Protein AF-Q9QY70-F1 (afdb_monomer_lite)

Foldseek 3Di:
DFQKKWKWKAAAVNDDDTDIDMDTDDDDPVPDDDDDDDDPHAFHKIKMWMWTDDPPDIDIDIDIDGGDHPPPPPVVVVVVVVVVVVVVVVVVVVVVVVVVVVVVVVVPPDDDDDDDDDDDPPDDDDDDDDDDDDDDDDDDD

Structure (mmCIF, N/CA/C/O backbone):
data_AF-Q9QY70-F1
#
_entry.id   AF-Q9QY70-F1
#
loop_
_atom_site.group_PDB
_atom_site.id
_atom_site.type_symbol
_atom_site.label_atom_id
_atom_site.label_alt_id
_atom_site.label_comp_id
_atom_site.label_asym_id
_atom_site.label_entity_id
_atom_site.label_seq_id
_atom_site.pdbx_PDB_ins_code
_atom_site.Cartn_x
_atom_site.Cartn_y
_atom_site.Cartn_z
_atom_site.occupancy
_atom_site.B_iso_or_equiv
_atom_site.auth_seq_id
_atom_site.auth_comp_id
_atom_site.auth_asym_id
_atom_site.auth_atom_id
_atom_site.pdbx_PDB_model_num
ATOM 1 N N . LEU A 1 1 ? 12.864 -3.756 -26.656 1.00 70.19 1 LEU A N 1
ATOM 2 C CA . LEU A 1 1 ? 11.913 -3.885 -25.528 1.00 70.19 1 LEU A CA 1
ATOM 3 C C . LEU A 1 1 ? 12.683 -4.523 -24.386 1.00 70.19 1 LEU A C 1
ATOM 5 O O . LEU A 1 1 ? 13.412 -5.470 -24.673 1.00 70.19 1 LEU A O 1
ATOM 9 N N . PRO A 1 2 ? 12.553 -4.016 -23.150 1.00 73.94 2 PRO A N 1
ATOM 10 C CA . PRO A 1 2 ? 13.260 -4.569 -22.001 1.00 73.94 2 PRO A CA 1
ATOM 11 C C . PRO A 1 2 ? 12.935 -6.054 -21.836 1.00 73.94 2 PRO A C 1
ATOM 13 O O . PRO A 1 2 ? 11.778 -6.456 -21.957 1.00 73.94 2 PRO A O 1
ATOM 16 N N . LYS A 1 3 ? 13.975 -6.862 -21.616 1.00 80.62 3 LYS A N 1
ATOM 17 C CA . LYS A 1 3 ? 13.876 -8.328 -21.512 1.00 80.62 3 LYS A CA 1
ATOM 18 C C . LYS A 1 3 ? 13.720 -8.789 -20.068 1.00 80.62 3 LYS A C 1
ATOM 20 O O . LYS A 1 3 ? 13.215 -9.882 -19.812 1.00 80.62 3 LYS A O 1
ATOM 25 N N . GLU A 1 4 ? 14.144 -7.952 -19.133 1.00 83.38 4 GLU A N 1
ATOM 26 C CA . GLU A 1 4 ? 14.145 -8.243 -17.710 1.00 83.38 4 GLU A CA 1
ATOM 27 C C . GLU A 1 4 ? 13.608 -7.038 -16.940 1.00 83.38 4 GLU A C 1
ATOM 29 O O . GLU A 1 4 ? 13.967 -5.892 -17.223 1.00 83.38 4 GLU A O 1
ATOM 34 N N . ALA A 1 5 ? 12.733 -7.299 -15.973 1.00 85.88 5 ALA A N 1
ATOM 35 C CA . ALA A 1 5 ? 12.280 -6.308 -15.012 1.00 85.88 5 ALA A CA 1
ATOM 36 C C . ALA A 1 5 ? 12.594 -6.806 -13.603 1.00 85.88 5 ALA A C 1
ATOM 38 O O . ALA A 1 5 ? 12.200 -7.908 -13.219 1.00 85.88 5 ALA A O 1
ATOM 39 N N . CYS A 1 6 ? 13.292 -5.984 -12.831 1.00 85.12 6 CYS A N 1
ATOM 40 C CA . CYS A 1 6 ? 13.576 -6.224 -11.429 1.00 85.12 6 CYS A CA 1
ATOM 41 C C . CYS A 1 6 ? 12.805 -5.229 -10.573 1.00 85.12 6 CYS A C 1
ATOM 43 O O . CYS A 1 6 ? 12.661 -4.060 -10.921 1.00 85.12 6 CYS A O 1
ATOM 45 N N . MET A 1 7 ? 12.320 -5.692 -9.431 1.00 86.50 7 MET A N 1
ATOM 46 C CA . MET A 1 7 ? 11.651 -4.850 -8.459 1.00 86.50 7 MET A CA 1
ATOM 47 C C . MET A 1 7 ? 12.271 -5.051 -7.085 1.00 86.50 7 MET A C 1
ATOM 49 O O . MET A 1 7 ? 12.326 -6.177 -6.592 1.00 86.50 7 MET A O 1
ATOM 53 N N . ASP A 1 8 ? 12.715 -3.958 -6.476 1.00 86.50 8 ASP A N 1
ATOM 54 C CA . ASP A 1 8 ? 13.230 -3.923 -5.114 1.00 86.50 8 ASP A CA 1
ATOM 55 C C . ASP A 1 8 ? 12.142 -3.384 -4.186 1.00 86.50 8 ASP A C 1
ATOM 57 O O . ASP A 1 8 ? 11.706 -2.239 -4.321 1.00 86.50 8 ASP A O 1
ATOM 61 N N . ILE A 1 9 ? 11.692 -4.219 -3.251 1.00 83.81 9 ILE A N 1
ATOM 62 C CA . ILE A 1 9 ? 10.652 -3.884 -2.275 1.00 83.81 9 ILE A CA 1
ATOM 63 C C . ILE A 1 9 ? 11.318 -3.611 -0.929 1.00 83.81 9 ILE A C 1
ATOM 65 O O . ILE A 1 9 ? 11.926 -4.514 -0.353 1.00 83.81 9 ILE A O 1
ATOM 69 N N . SER A 1 10 ? 11.197 -2.386 -0.419 1.00 83.50 10 SER A N 1
ATOM 70 C CA . SER A 1 10 ? 11.610 -2.030 0.946 1.00 83.50 10 SER A CA 1
ATOM 71 C C . SER A 1 10 ? 10.537 -2.400 1.976 1.00 83.50 10 SER A C 1
ATOM 73 O O . SER A 1 10 ? 9.365 -2.548 1.632 1.00 83.50 10 SER A O 1
ATOM 75 N N . SER A 1 11 ? 10.907 -2.522 3.254 1.00 81.38 11 SER A N 1
ATOM 76 C CA . SER A 1 11 ? 9.942 -2.768 4.338 1.00 81.38 11 SER A CA 1
ATOM 77 C C . SER A 1 11 ? 9.011 -1.565 4.565 1.00 81.38 11 SER A C 1
ATOM 79 O O . SER A 1 11 ? 9.311 -0.463 4.087 1.00 81.38 11 SER A O 1
ATOM 81 N N . PRO A 1 12 ? 7.918 -1.729 5.344 1.00 77.69 12 PRO A N 1
ATOM 82 C CA . PRO A 1 12 ? 7.094 -0.607 5.784 1.00 77.69 12 PRO A CA 1
ATOM 83 C C . PRO A 1 12 ? 7.954 0.506 6.399 1.00 77.69 12 PRO A C 1
ATOM 85 O O . PRO A 1 12 ? 8.866 0.227 7.178 1.00 77.69 12 PRO A O 1
ATOM 88 N N . GLY A 1 13 ? 7.689 1.758 6.024 1.00 79.62 13 GLY A N 1
ATOM 89 C CA . GLY A 1 13 ? 8.492 2.919 6.423 1.00 79.62 13 GLY A CA 1
ATOM 90 C C . GLY A 1 13 ? 9.710 3.184 5.533 1.00 79.62 13 GLY A C 1
ATOM 91 O O . GLY A 1 13 ? 10.560 3.984 5.907 1.00 79.62 13 GLY A O 1
ATOM 92 N N . CYS A 1 14 ? 9.810 2.524 4.371 1.00 82.19 14 CYS A N 1
ATOM 93 C CA . CYS A 1 14 ? 10.936 2.653 3.435 1.00 82.19 14 CYS A CA 1
ATOM 94 C C . CYS A 1 14 ? 12.308 2.380 4.073 1.00 82.19 14 CYS A C 1
ATOM 96 O O . CYS A 1 14 ? 13.340 2.864 3.606 1.00 82.19 14 CYS A O 1
ATOM 98 N N . GLN A 1 15 ? 12.316 1.586 5.142 1.00 80.00 15 GLN A N 1
ATOM 99 C CA . GLN A 1 15 ? 13.538 1.179 5.808 1.00 80.00 15 GLN A CA 1
ATOM 100 C C . GLN A 1 15 ? 14.225 0.074 4.983 1.00 80.00 15 GLN A C 1
ATOM 102 O O . GLN A 1 15 ? 13.544 -0.686 4.285 1.00 80.00 15 GLN A O 1
ATOM 107 N N . PRO A 1 16 ? 15.564 -0.041 5.021 1.00 67.25 16 PRO A N 1
ATOM 108 C CA . PRO A 1 16 ? 16.274 -1.108 4.320 1.00 67.25 16 PRO A CA 1
ATOM 109 C C . PRO A 1 16 ? 15.993 -2.455 5.008 1.00 67.25 16 PRO A C 1
ATOM 111 O O . PRO A 1 16 ? 16.462 -2.696 6.120 1.00 67.25 16 PRO A O 1
ATOM 114 N N . PRO A 1 17 ? 15.147 -3.300 4.403 1.00 59.28 17 PRO A N 1
ATOM 115 C CA . PRO A 1 17 ? 15.596 -4.555 3.807 1.00 59.28 17 PRO A CA 1
ATOM 116 C C . PRO A 1 17 ? 14.974 -4.726 2.410 1.00 59.28 17 PRO A C 1
ATOM 118 O O . PRO A 1 17 ? 13.772 -4.941 2.273 1.00 59.28 17 PRO A O 1
ATOM 121 N N . ALA A 1 18 ? 15.797 -4.601 1.363 1.00 69.44 18 ALA A N 1
ATOM 122 C CA . ALA A 1 18 ? 15.351 -4.679 -0.026 1.00 69.44 18 ALA A CA 1
ATOM 123 C C . ALA A 1 18 ? 15.202 -6.139 -0.472 1.00 69.44 18 ALA A C 1
ATOM 125 O O . ALA A 1 18 ? 16.192 -6.859 -0.620 1.00 69.44 18 ALA A O 1
ATOM 126 N N . GLN A 1 19 ? 13.969 -6.575 -0.717 1.00 78.25 19 GLN A N 1
ATOM 127 C CA . GLN A 1 19 ? 13.723 -7.820 -1.434 1.00 78.25 19 GLN A CA 1
ATOM 128 C C . GLN A 1 19 ? 13.749 -7.530 -2.936 1.00 78.25 19 GLN A C 1
ATOM 130 O O . GLN A 1 19 ? 12.833 -6.893 -3.452 1.00 78.25 19 GLN A O 1
ATOM 135 N N . ARG A 1 20 ? 14.798 -7.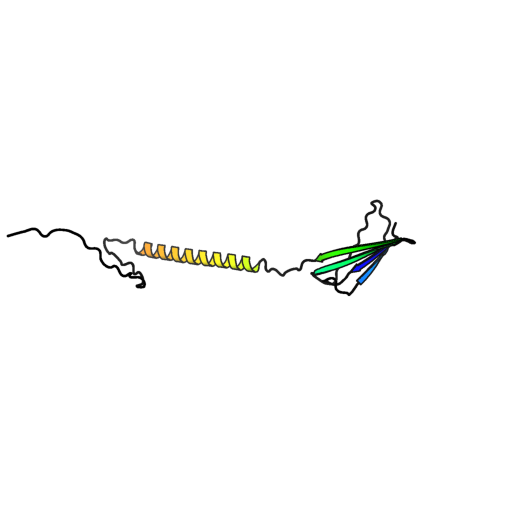993 -3.625 1.00 80.62 20 ARG A N 1
ATOM 136 C CA . ARG A 1 20 ? 14.917 -7.906 -5.085 1.00 80.62 20 ARG A CA 1
ATOM 137 C C . ARG A 1 20 ? 14.236 -9.100 -5.740 1.00 80.62 20 ARG A C 1
ATOM 139 O O . ARG A 1 20 ? 14.580 -10.243 -5.439 1.00 80.62 20 ARG A O 1
ATOM 146 N N . LEU A 1 21 ? 13.309 -8.842 -6.654 1.00 81.94 21 LEU A N 1
ATOM 147 C CA . LEU A 1 21 ? 12.667 -9.869 -7.467 1.00 81.94 21 LEU A CA 1
ATOM 148 C C . LEU A 1 21 ? 12.786 -9.515 -8.949 1.00 81.94 21 LEU A C 1
ATOM 150 O O . LEU A 1 21 ? 12.228 -8.511 -9.382 1.00 81.94 21 LEU A O 1
ATOM 154 N N . CYS A 1 22 ? 13.490 -10.345 -9.713 1.00 84.75 22 CYS A N 1
ATOM 155 C CA . CYS A 1 22 ? 13.655 -10.181 -11.155 1.00 84.75 22 CYS A CA 1
ATOM 156 C C . CYS A 1 22 ? 12.803 -11.203 -11.904 1.00 84.75 22 CYS A C 1
ATOM 158 O O . CYS A 1 22 ? 12.761 -12.378 -11.535 1.00 84.75 22 CYS A O 1
ATOM 160 N N . GLN A 1 23 ? 12.098 -10.745 -12.933 1.00 82.31 23 GLN A N 1
ATOM 161 C CA . GLN A 1 23 ? 11.258 -11.569 -13.792 1.00 82.31 23 GLN A CA 1
ATOM 162 C C . GLN A 1 23 ? 11.520 -11.211 -15.257 1.00 82.31 23 GLN A C 1
ATOM 164 O O . GLN A 1 23 ? 11.690 -10.041 -15.611 1.00 82.31 23 GLN A O 1
ATOM 169 N N . SER A 1 24 ? 11.551 -12.227 -16.120 1.00 82.12 24 SER A N 1
ATOM 170 C CA . SER A 1 24 ? 11.627 -12.019 -17.566 1.00 82.12 24 SER A CA 1
ATOM 171 C C . SER A 1 24 ? 10.298 -11.486 -18.088 1.00 82.12 24 SER A C 1
ATOM 173 O O . SER A 1 24 ? 9.235 -12.008 -17.750 1.00 82.12 24 SER A O 1
ATOM 175 N N . VAL A 1 25 ? 10.364 -10.457 -18.930 1.00 79.19 25 VAL A N 1
ATOM 176 C CA . VAL A 1 25 ? 9.182 -9.780 -19.469 1.00 79.19 25 VAL A CA 1
ATOM 177 C C . VAL A 1 25 ? 8.957 -10.226 -20.914 1.00 79.19 25 VAL A C 1
ATOM 179 O O . VAL A 1 25 ? 9.792 -9.933 -21.773 1.00 79.19 25 VAL A O 1
ATOM 182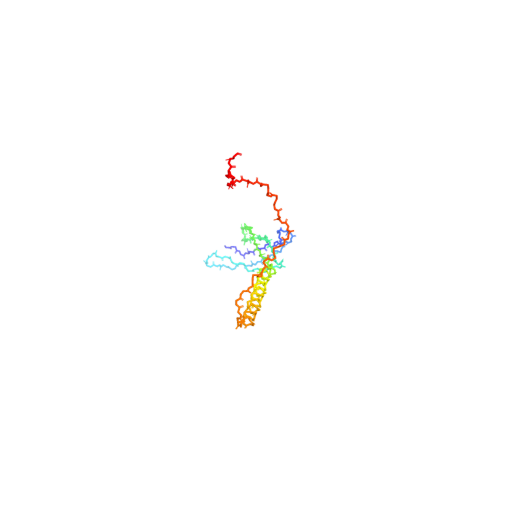 N N . PRO A 1 26 ? 7.851 -10.927 -21.224 1.00 76.88 26 PRO A N 1
ATOM 183 C CA . PRO A 1 26 ? 7.496 -11.213 -22.605 1.00 76.88 26 PRO A CA 1
ATOM 184 C C . PRO A 1 26 ? 7.024 -9.931 -23.317 1.00 76.88 26 PRO A C 1
ATOM 186 O O . PRO A 1 26 ? 6.428 -9.054 -22.687 1.00 76.88 26 PRO A O 1
ATOM 189 N N . PRO A 1 27 ? 7.261 -9.800 -24.632 1.00 71.81 27 PRO A N 1
ATOM 190 C CA . PRO A 1 27 ? 6.812 -8.638 -25.390 1.00 71.81 27 PRO A CA 1
ATOM 191 C C . PRO A 1 27 ? 5.276 -8.579 -25.442 1.00 71.81 27 PRO A C 1
ATOM 193 O O . PRO A 1 27 ? 4.629 -9.544 -25.844 1.00 71.81 27 PRO A O 1
ATOM 196 N N . SER A 1 28 ? 4.705 -7.435 -25.053 1.00 76.38 28 SER A N 1
ATOM 197 C CA . SER A 1 28 ? 3.266 -7.147 -25.124 1.00 76.38 28 SER A CA 1
ATOM 198 C C . SER A 1 28 ? 2.956 -6.247 -26.330 1.00 76.38 28 SER A C 1
ATOM 200 O O . SER A 1 28 ? 3.713 -5.300 -26.566 1.00 76.38 28 SER A O 1
ATOM 202 N N . PRO A 1 29 ? 1.868 -6.498 -27.086 1.00 75.69 29 PRO A N 1
ATOM 203 C CA . PRO A 1 29 ? 1.476 -5.668 -28.230 1.00 75.69 29 PRO A CA 1
ATOM 204 C C . PRO A 1 29 ? 1.065 -4.241 -27.831 1.00 75.69 29 PRO A C 1
ATOM 206 O O . PRO A 1 29 ? 1.238 -3.322 -28.624 1.00 75.69 29 PRO A O 1
ATOM 209 N N . ASP A 1 30 ? 0.598 -4.044 -26.594 1.00 80.44 30 ASP A N 1
ATOM 210 C CA . ASP A 1 30 ? 0.068 -2.763 -26.104 1.00 80.44 30 ASP A CA 1
ATOM 211 C C . ASP A 1 30 ? 1.120 -1.904 -25.374 1.00 80.44 30 A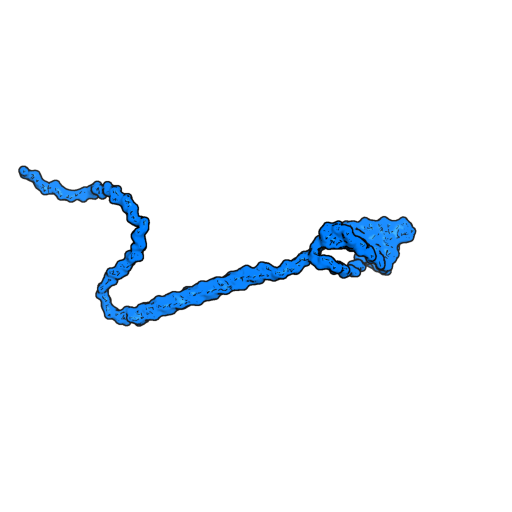SP A C 1
ATOM 213 O O . ASP A 1 30 ? 0.781 -0.923 -24.714 1.00 80.44 30 ASP A O 1
ATOM 217 N N . CYS A 1 31 ? 2.409 -2.275 -25.442 1.00 76.94 31 CYS A N 1
ATOM 218 C CA . CYS A 1 31 ? 3.512 -1.604 -24.731 1.00 76.94 31 CYS A CA 1
ATOM 219 C C . CYS A 1 31 ? 3.262 -1.417 -23.217 1.00 76.94 31 CYS A C 1
ATOM 221 O O . CYS A 1 31 ? 3.820 -0.514 -22.593 1.00 76.94 31 CYS A O 1
ATOM 223 N N . GLN A 1 32 ? 2.437 -2.280 -22.619 1.00 78.94 32 GLN A N 1
ATOM 224 C CA . GLN A 1 32 ? 2.091 -2.257 -21.202 1.00 78.94 32 GLN A CA 1
ATOM 225 C C . GLN A 1 32 ? 2.835 -3.361 -20.448 1.00 78.94 32 GLN A C 1
ATOM 227 O O . GLN A 1 32 ? 2.899 -4.506 -20.898 1.00 78.94 32 GLN A O 1
ATOM 232 N N . LEU A 1 33 ? 3.361 -3.014 -19.273 1.00 78.75 33 LEU A N 1
ATOM 233 C CA . LEU A 1 33 ? 4.032 -3.934 -18.364 1.00 78.75 33 LEU A CA 1
ATOM 234 C C . LEU A 1 33 ? 3.277 -3.990 -17.031 1.00 78.75 33 LEU A C 1
ATOM 236 O O . LEU A 1 33 ? 3.047 -2.959 -16.402 1.00 78.75 33 LEU A O 1
ATOM 240 N N . VAL A 1 34 ? 2.910 -5.197 -16.599 1.00 80.00 34 VAL A N 1
ATOM 241 C CA . VAL A 1 34 ? 2.213 -5.447 -15.331 1.00 80.00 34 VAL A CA 1
ATOM 242 C C . VAL A 1 34 ? 3.035 -6.434 -14.505 1.00 80.00 34 VAL A C 1
ATOM 244 O O . VAL A 1 34 ? 3.311 -7.540 -14.961 1.00 80.00 34 VAL A O 1
ATOM 247 N N . LEU A 1 35 ? 3.434 -6.033 -13.295 1.00 78.12 35 LEU A N 1
ATOM 248 C CA . LEU A 1 35 ? 4.169 -6.883 -12.353 1.00 78.12 35 LEU A CA 1
ATOM 249 C C . LEU A 1 35 ? 3.239 -7.274 -11.203 1.00 78.12 35 LEU A C 1
ATOM 251 O O . LEU A 1 35 ? 2.663 -6.411 -10.543 1.00 78.12 35 LEU A O 1
ATOM 255 N N . HIS A 1 36 ? 3.124 -8.574 -10.936 1.00 81.19 36 HIS A N 1
ATOM 256 C CA . HIS A 1 36 ? 2.317 -9.111 -9.839 1.00 81.19 36 HIS A CA 1
ATOM 257 C C . HIS A 1 36 ? 3.208 -9.497 -8.667 1.00 81.19 36 HIS A C 1
ATOM 259 O O . HIS A 1 36 ? 4.092 -10.339 -8.817 1.00 81.19 36 HIS A O 1
ATOM 265 N N . GLN A 1 37 ? 2.999 -8.862 -7.511 1.00 78.62 37 GLN A N 1
ATOM 266 C CA . GLN A 1 37 ? 3.911 -8.977 -6.376 1.00 78.62 37 GLN A CA 1
ATOM 267 C C . GLN A 1 37 ? 3.158 -9.043 -5.049 1.00 78.62 37 GLN A C 1
ATOM 269 O O . GLN A 1 37 ? 2.157 -8.356 -4.850 1.00 78.62 37 GLN A O 1
ATOM 274 N N . VAL A 1 38 ? 3.647 -9.890 -4.140 1.00 79.00 38 VAL A N 1
ATOM 275 C CA . VAL A 1 38 ? 3.042 -10.123 -2.822 1.00 79.00 38 VAL A CA 1
ATOM 276 C C . VAL A 1 38 ? 3.907 -9.471 -1.746 1.00 79.00 38 VAL A C 1
ATOM 278 O O . VAL A 1 38 ? 5.058 -9.857 -1.548 1.00 79.00 38 VAL A O 1
ATOM 281 N N . LEU A 1 39 ? 3.345 -8.494 -1.033 1.00 79.62 39 LEU A N 1
ATOM 282 C CA . LEU A 1 39 ? 4.034 -7.755 0.028 1.00 79.62 39 LEU A CA 1
ATOM 283 C C . LEU A 1 39 ? 3.985 -8.544 1.340 1.00 79.62 39 LEU A C 1
ATOM 285 O O . LEU A 1 39 ? 2.911 -8.820 1.870 1.00 79.62 39 LEU A O 1
ATOM 289 N N . LYS A 1 40 ? 5.153 -8.896 1.887 1.00 73.50 40 LYS A N 1
ATOM 290 C CA . LYS A 1 40 ? 5.265 -9.742 3.090 1.00 73.50 40 LYS A CA 1
ATOM 291 C C . LYS A 1 40 ? 5.283 -8.975 4.427 1.00 73.50 40 LYS A C 1
ATOM 293 O O . LYS A 1 40 ? 5.571 -9.581 5.451 1.00 73.50 40 LYS A O 1
ATOM 298 N N . GLY A 1 41 ? 4.990 -7.670 4.445 1.00 70.56 41 GLY A N 1
ATOM 299 C CA . GLY A 1 41 ? 5.200 -6.798 5.616 1.00 70.56 41 GLY A CA 1
ATOM 300 C C . GLY A 1 41 ? 3.944 -6.252 6.311 1.00 70.56 41 GLY A C 1
ATOM 301 O O . GLY A 1 41 ? 4.074 -5.428 7.209 1.00 70.56 41 GLY A O 1
ATOM 302 N N . GLY A 1 42 ? 2.736 -6.660 5.905 1.00 78.75 42 GLY A N 1
ATOM 303 C CA . GLY A 1 42 ? 1.489 -6.112 6.456 1.00 78.75 42 GLY A CA 1
ATOM 304 C C . GLY A 1 42 ? 1.202 -4.675 5.998 1.00 78.75 42 GLY A C 1
ATOM 305 O O . GLY A 1 42 ? 1.490 -4.308 4.859 1.00 78.75 42 GLY A O 1
ATOM 306 N N . SER A 1 43 ? 0.599 -3.861 6.861 1.00 83.94 43 SER A N 1
ATOM 307 C CA . SER A 1 43 ? 0.248 -2.474 6.549 1.00 83.94 43 SER A CA 1
ATOM 308 C C . SER A 1 43 ? 1.397 -1.491 6.738 1.00 83.94 43 SER A C 1
ATOM 310 O O . SER A 1 43 ? 2.219 -1.647 7.637 1.00 83.94 43 SER A O 1
ATOM 312 N N . GLY A 1 44 ? 1.402 -0.432 5.936 1.00 84.94 44 GLY A N 1
ATOM 313 C CA . GLY A 1 44 ? 2.362 0.663 6.002 1.00 84.94 44 GLY A CA 1
ATOM 314 C C . GLY A 1 44 ? 2.777 1.154 4.618 1.00 84.94 44 GLY A C 1
ATOM 315 O O . GLY A 1 44 ? 2.238 0.726 3.598 1.00 84.94 44 GLY A O 1
ATOM 316 N N . THR A 1 45 ? 3.735 2.077 4.587 1.00 87.94 45 THR A N 1
ATOM 317 C CA . THR A 1 45 ? 4.255 2.657 3.342 1.00 87.94 45 THR A CA 1
ATOM 318 C C . THR A 1 45 ? 5.447 1.861 2.830 1.00 87.94 45 THR A C 1
ATOM 320 O O . THR A 1 45 ? 6.459 1.749 3.518 1.00 87.94 45 THR A O 1
ATOM 323 N N . TYR A 1 46 ? 5.344 1.347 1.613 1.00 86.56 46 TYR A N 1
ATOM 324 C CA . TYR A 1 46 ? 6.380 0.599 0.917 1.00 86.56 46 TYR A CA 1
ATOM 325 C C . TYR A 1 46 ? 7.018 1.472 -0.156 1.00 86.56 46 TYR A C 1
ATOM 327 O O . TYR A 1 46 ? 6.316 2.068 -0.972 1.00 86.56 46 TYR A O 1
ATOM 335 N N . CYS A 1 47 ? 8.347 1.504 -0.187 1.00 88.06 47 CYS A N 1
ATOM 336 C CA . CYS A 1 47 ? 9.093 2.043 -1.315 1.00 88.06 47 CYS A CA 1
ATOM 337 C C . CYS A 1 47 ? 9.431 0.901 -2.275 1.00 88.06 47 CYS A C 1
ATOM 339 O O . CYS A 1 47 ? 9.956 -0.136 -1.866 1.00 88.06 47 CYS A O 1
ATOM 341 N N . LEU A 1 48 ? 9.101 1.099 -3.544 1.00 87.56 48 LEU A N 1
ATOM 342 C CA . LEU A 1 48 ? 9.279 0.139 -4.621 1.00 87.56 48 LEU A CA 1
ATOM 343 C C . LEU A 1 48 ? 10.219 0.765 -5.642 1.00 87.56 48 LEU A C 1
ATOM 345 O O . LEU A 1 48 ? 9.935 1.850 -6.146 1.00 87.56 48 LEU A O 1
ATOM 349 N N . ASN A 1 49 ? 11.316 0.095 -5.971 1.00 88.88 49 ASN A N 1
ATOM 350 C CA . ASN A 1 49 ? 12.194 0.524 -7.050 1.00 88.88 49 ASN A CA 1
ATOM 351 C C . ASN A 1 49 ? 12.118 -0.485 -8.191 1.00 88.88 49 ASN A C 1
ATOM 353 O O . ASN A 1 49 ? 12.515 -1.636 -8.028 1.00 88.88 49 ASN A O 1
ATOM 357 N N . VAL A 1 50 ? 11.572 -0.070 -9.327 1.00 87.00 50 VAL A N 1
ATOM 358 C CA . VAL A 1 50 ? 11.397 -0.913 -10.507 1.00 87.00 50 VAL A CA 1
ATOM 359 C C . VAL A 1 50 ? 12.490 -0.558 -11.502 1.00 87.00 50 VAL A C 1
ATOM 361 O O . VAL A 1 50 ? 12.543 0.571 -11.985 1.00 87.00 50 VAL A O 1
ATOM 364 N N . SER A 1 51 ? 13.355 -1.509 -11.833 1.00 86.69 51 SER A N 1
ATOM 365 C CA . SER A 1 51 ? 14.315 -1.374 -12.921 1.00 86.69 51 SER A CA 1
ATOM 366 C C . SER A 1 51 ? 13.927 -2.260 -14.098 1.00 86.69 51 SER A C 1
ATOM 368 O O . SER A 1 51 ? 13.555 -3.419 -13.939 1.00 86.69 51 SER A O 1
ATOM 370 N N . LEU A 1 52 ? 14.003 -1.704 -15.300 1.00 84.06 52 LEU A N 1
ATOM 371 C CA . LEU A 1 52 ? 13.831 -2.422 -16.552 1.00 84.06 52 LEU A CA 1
ATOM 372 C C . LEU A 1 52 ? 15.180 -2.444 -17.257 1.00 84.06 52 LEU A C 1
ATOM 374 O O . LEU A 1 52 ? 15.769 -1.388 -17.497 1.00 84.06 52 LEU A O 1
ATOM 378 N N . ALA A 1 53 ? 15.654 -3.638 -17.588 1.00 81.75 53 ALA A N 1
ATOM 379 C CA . ALA A 1 53 ? 16.924 -3.851 -18.258 1.00 81.75 53 ALA A CA 1
ATOM 380 C C . ALA A 1 53 ? 16.7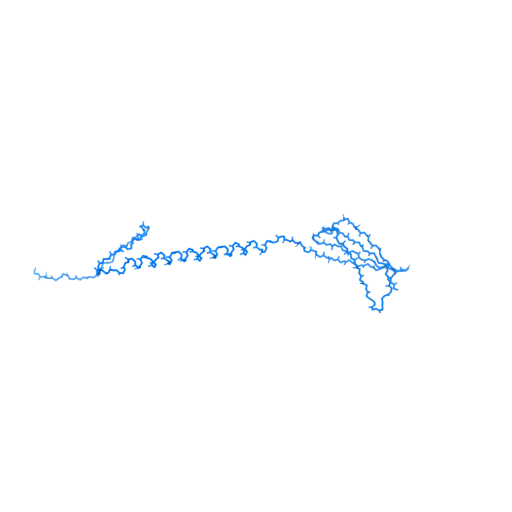20 -4.430 -19.667 1.00 81.75 53 ALA A C 1
ATOM 382 O O . ALA A 1 53 ? 15.900 -5.323 -19.914 1.00 81.75 53 ALA A O 1
ATOM 383 N N . ASP A 1 54 ? 17.506 -3.904 -20.597 1.00 77.44 54 ASP A N 1
ATOM 384 C CA . ASP A 1 54 ? 17.749 -4.434 -21.935 1.00 77.44 54 ASP A CA 1
ATOM 385 C C . ASP A 1 54 ? 19.269 -4.519 -22.163 1.00 77.44 54 ASP A C 1
ATOM 387 O O . ASP A 1 54 ? 20.046 -3.967 -21.382 1.00 77.44 54 ASP A O 1
ATOM 391 N N . ALA A 1 55 ? 19.711 -5.171 -23.240 1.00 73.50 55 ALA A N 1
ATOM 392 C CA . ALA A 1 55 ? 21.128 -5.469 -23.501 1.00 73.50 55 ALA A CA 1
ATOM 393 C C . ALA A 1 55 ? 22.078 -4.251 -23.398 1.00 73.50 55 ALA A C 1
ATOM 395 O O . ALA A 1 55 ? 23.247 -4.411 -23.053 1.00 73.50 55 ALA A O 1
ATOM 396 N N . ASN A 1 56 ? 21.572 -3.041 -23.663 1.00 76.00 56 ASN A N 1
ATOM 397 C CA . ASN A 1 56 ? 22.345 -1.796 -23.679 1.00 76.00 56 ASN A CA 1
ATOM 398 C C . ASN A 1 56 ? 21.659 -0.642 -22.923 1.00 76.00 56 ASN A C 1
ATOM 400 O O . ASN A 1 56 ? 22.081 0.508 -23.041 1.00 76.00 56 ASN A O 1
ATOM 404 N N . SER A 1 57 ? 20.556 -0.886 -22.213 1.00 75.69 57 SER A N 1
ATOM 405 C CA . SER A 1 57 ? 19.756 0.191 -21.616 1.00 75.69 57 SER A CA 1
ATOM 406 C C . SER A 1 57 ? 19.136 -0.245 -20.303 1.00 75.69 57 SER A C 1
ATOM 408 O O . SER A 1 57 ? 18.636 -1.358 -20.183 1.00 75.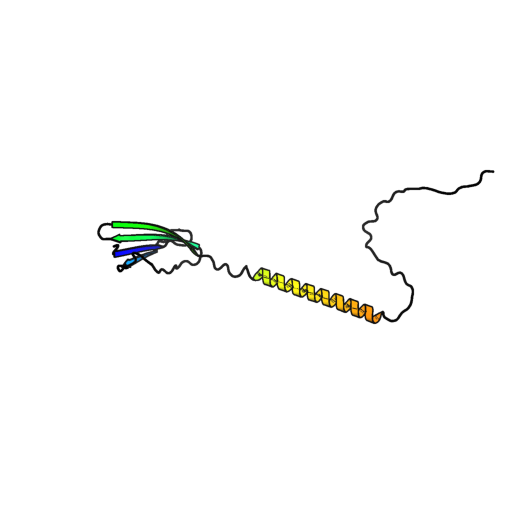69 57 SER A O 1
ATOM 410 N N . LEU A 1 58 ? 19.157 0.655 -19.323 1.00 83.94 58 LEU A N 1
ATOM 411 C CA . LEU A 1 58 ? 18.573 0.434 -18.011 1.00 83.94 58 LEU A CA 1
ATOM 412 C C . LEU A 1 58 ? 17.727 1.652 -17.645 1.00 83.94 58 LEU A C 1
ATOM 414 O O . LEU A 1 58 ? 18.210 2.783 -17.667 1.00 83.94 58 LEU A O 1
ATOM 418 N N . ALA A 1 59 ? 16.458 1.415 -17.342 1.00 84.06 59 ALA A N 1
ATOM 419 C CA . ALA A 1 59 ? 15.532 2.426 -16.857 1.00 84.06 59 ALA A CA 1
ATOM 420 C C . ALA A 1 59 ? 15.153 2.084 -15.418 1.00 84.06 59 ALA A C 1
ATOM 422 O O . ALA A 1 59 ? 14.950 0.916 -15.102 1.00 84.06 59 ALA A O 1
ATOM 423 N N . VAL A 1 60 ? 15.070 3.086 -14.545 1.00 85.75 60 VAL A N 1
ATOM 424 C CA . VAL A 1 60 ? 14.744 2.902 -13.125 1.00 85.75 60 VAL A CA 1
ATOM 425 C C . VAL A 1 60 ? 13.628 3.861 -12.744 1.00 85.75 60 VAL A C 1
ATOM 427 O O . VAL A 1 60 ? 13.673 5.035 -13.107 1.00 85.75 60 VAL A O 1
ATOM 430 N N . ALA A 1 61 ? 12.641 3.361 -12.011 1.00 86.75 61 ALA A N 1
ATOM 431 C CA . ALA A 1 61 ? 11.506 4.123 -11.524 1.00 86.75 61 ALA A CA 1
ATOM 432 C C . ALA A 1 61 ? 11.225 3.781 -10.056 1.00 86.75 61 ALA A C 1
ATOM 434 O O . ALA A 1 61 ? 10.952 2.632 -9.713 1.00 86.75 61 ALA A O 1
ATOM 435 N N . SER A 1 62 ? 11.230 4.800 -9.199 1.00 85.38 62 SER A N 1
ATOM 436 C CA . SER A 1 62 ? 10.876 4.672 -7.785 1.00 85.38 62 SER A CA 1
ATOM 437 C C . SER A 1 62 ? 9.415 5.053 -7.571 1.00 85.38 62 SER A C 1
ATOM 439 O O . SER A 1 62 ? 8.980 6.124 -7.992 1.00 85.38 62 SER A O 1
ATOM 441 N N . THR A 1 63 ? 8.659 4.207 -6.883 1.00 87.31 63 THR A N 1
ATOM 442 C CA . THR A 1 63 ? 7.255 4.451 -6.536 1.00 87.31 63 THR A CA 1
ATOM 443 C C . THR A 1 63 ? 7.015 4.164 -5.058 1.00 87.31 63 THR A C 1
ATOM 445 O O . THR A 1 63 ? 7.779 3.446 -4.412 1.00 87.31 63 THR A O 1
ATOM 448 N N . GLN A 1 64 ? 5.969 4.766 -4.499 1.00 88.06 64 GLN A N 1
ATOM 449 C CA . GLN A 1 64 ? 5.581 4.579 -3.105 1.00 88.06 64 GLN A CA 1
ATOM 450 C C . GLN A 1 64 ? 4.157 4.043 -3.049 1.00 88.06 64 GLN A C 1
ATOM 452 O O . GLN A 1 64 ? 3.265 4.568 -3.715 1.00 88.06 64 GLN A O 1
ATOM 457 N N . LEU A 1 65 ? 3.951 3.006 -2.244 1.00 85.88 65 LEU A N 1
ATOM 458 C CA . LEU A 1 65 ? 2.668 2.345 -2.070 1.00 85.88 65 LEU A CA 1
ATOM 459 C C . LEU A 1 65 ? 2.279 2.373 -0.596 1.00 85.88 65 LEU A C 1
ATOM 461 O O . LEU A 1 65 ? 2.999 1.854 0.251 1.0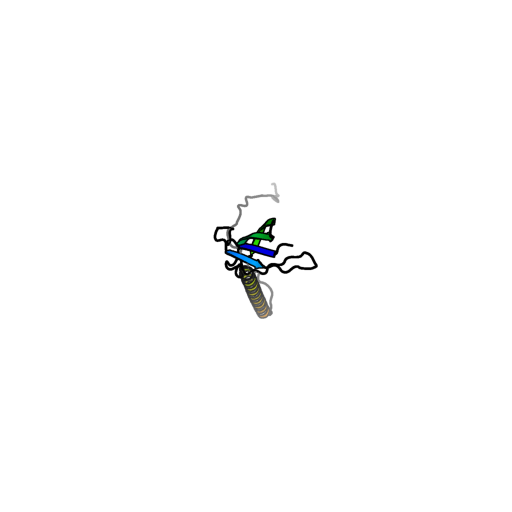0 85.88 65 LEU A O 1
ATOM 465 N N . VAL A 1 66 ? 1.120 2.943 -0.289 1.00 86.81 66 VAL A N 1
ATOM 466 C CA . VAL A 1 66 ? 0.572 2.942 1.069 1.00 86.81 66 VAL A CA 1
ATOM 467 C C . VAL A 1 66 ? -0.438 1.810 1.180 1.00 86.81 66 VAL A C 1
ATOM 469 O O . VAL A 1 66 ? -1.487 1.844 0.541 1.00 86.81 66 VAL A O 1
ATOM 472 N N . VAL A 1 67 ? -0.117 0.803 1.988 1.00 86.25 67 VAL A N 1
ATOM 473 C CA . VAL A 1 67 ? -1.037 -0.284 2.324 1.00 86.25 67 VAL A CA 1
ATOM 474 C C . VAL A 1 67 ? -1.724 0.085 3.636 1.00 86.25 67 VAL A C 1
ATOM 476 O O . VAL A 1 67 ? -1.055 0.102 4.673 1.00 86.25 67 VAL A O 1
ATOM 479 N N . PRO A 1 68 ? -3.027 0.405 3.629 1.00 80.56 68 PRO A N 1
ATOM 480 C CA . PRO A 1 68 ? -3.725 0.764 4.853 1.00 80.56 68 PRO A CA 1
ATOM 481 C C . PRO A 1 68 ? -3.714 -0.404 5.844 1.00 80.56 68 PRO A C 1
ATOM 483 O O . PRO A 1 68 ? -3.846 -1.572 5.469 1.00 80.56 68 PRO A O 1
ATOM 486 N N . GLY A 1 69 ? -3.553 -0.071 7.124 1.00 75.38 69 GLY A N 1
ATOM 487 C CA . GLY A 1 69 ? -3.853 -0.982 8.221 1.00 75.38 69 GLY A CA 1
ATOM 488 C C . GLY A 1 69 ? -5.297 -1.418 8.135 1.00 75.38 69 GLY A C 1
ATOM 489 O O . GLY A 1 69 ? -6.183 -0.589 7.941 1.00 75.38 69 GLY A O 1
ATOM 490 N N . GLN A 1 70 ? -5.552 -2.711 8.330 1.00 67.88 70 GLN A N 1
ATOM 491 C CA . GLN A 1 70 ? -6.825 -3.090 8.924 1.00 67.88 70 GLN A CA 1
ATOM 492 C C . GLN A 1 70 ? -6.777 -2.571 10.361 1.00 67.88 70 GLN A C 1
ATOM 494 O O . GLN A 1 70 ? -6.426 -3.311 11.277 1.00 67.88 70 GLN A O 1
ATOM 499 N N . ASP A 1 71 ? -7.054 -1.279 10.550 1.00 57.56 71 ASP A N 1
ATOM 500 C CA . ASP A 1 71 ? -7.394 -0.743 11.859 1.00 57.56 71 ASP A CA 1
ATOM 501 C C . ASP A 1 71 ? -8.626 -1.524 12.289 1.00 57.56 71 ASP A C 1
ATOM 503 O O . ASP A 1 71 ? -9.726 -1.318 11.771 1.00 57.56 71 ASP A O 1
ATOM 507 N N . GLY A 1 72 ? -8.405 -2.527 13.137 1.00 55.69 72 GLY A N 1
ATOM 508 C CA . GLY A 1 72 ? -9.424 -3.463 13.566 1.00 55.69 72 GLY A CA 1
ATOM 509 C C . GLY A 1 72 ? -10.598 -2.705 14.164 1.00 55.69 72 GLY A C 1
ATOM 510 O O . GLY A 1 72 ? -10.565 -2.323 15.326 1.00 55.69 72 GLY A O 1
ATOM 511 N N . GLY A 1 73 ? -11.627 -2.473 13.351 1.00 56.41 73 GLY A N 1
ATOM 512 C CA . GLY A 1 73 ? -12.999 -2.230 13.767 1.00 56.41 73 GLY A CA 1
ATOM 513 C C . GLY A 1 73 ? -13.228 -1.145 14.819 1.00 56.41 73 GLY A C 1
ATOM 514 O O . GLY A 1 73 ? -14.240 -1.217 15.513 1.00 56.41 73 GLY A O 1
ATOM 515 N N . LEU A 1 74 ? -12.388 -0.111 14.948 1.00 56.41 74 LEU A N 1
ATOM 516 C CA . LEU A 1 74 ? -12.736 1.009 15.837 1.00 56.41 74 LEU A CA 1
ATOM 517 C C . LEU A 1 74 ? -13.916 1.839 15.290 1.00 56.41 74 LEU A C 1
ATOM 519 O O . LEU A 1 74 ? -14.455 2.689 15.990 1.00 56.41 74 LEU A O 1
ATOM 523 N N . GLY A 1 75 ? -14.360 1.559 14.058 1.00 57.16 75 GLY A N 1
ATOM 524 C CA . GLY A 1 75 ? -15.562 2.137 13.455 1.00 57.16 75 GLY A CA 1
ATOM 525 C C . GLY A 1 75 ? -16.887 1.514 13.917 1.00 57.16 75 GLY A C 1
ATOM 526 O O . GLY A 1 75 ? -17.930 2.134 13.735 1.00 57.16 75 GLY A O 1
ATOM 527 N N . GLN A 1 76 ? -16.885 0.325 14.537 1.00 59.56 76 GLN A N 1
ATOM 528 C CA . GLN A 1 76 ? -18.123 -0.344 14.986 1.00 59.56 76 GLN A CA 1
ATOM 529 C C . GLN A 1 76 ? -18.361 -0.246 16.495 1.00 59.56 76 GLN A C 1
ATOM 531 O O . GLN A 1 76 ? -19.514 -0.211 16.926 1.00 59.56 76 GLN A O 1
ATOM 536 N N . ALA A 1 77 ? -17.303 -0.129 17.299 1.00 62.06 77 ALA A N 1
ATOM 537 C CA . ALA A 1 77 ? -17.420 0.074 18.742 1.00 62.06 77 ALA A CA 1
ATOM 538 C C . ALA A 1 77 ? -18.270 1.309 19.137 1.00 62.06 77 ALA A C 1
ATOM 540 O O . ALA A 1 77 ? -19.177 1.151 19.958 1.00 62.06 77 ALA A O 1
ATOM 541 N N . PRO A 1 78 ? -18.082 2.514 18.552 1.00 73.19 78 PRO A N 1
ATOM 542 C CA . PRO A 1 78 ? -18.879 3.683 18.934 1.00 73.19 78 PRO A CA 1
ATOM 543 C C . PRO A 1 78 ? -20.341 3.591 18.472 1.00 73.19 78 PRO A C 1
ATOM 545 O O . PRO A 1 78 ? -21.234 4.073 19.168 1.00 73.19 78 PRO A O 1
ATOM 548 N N . LEU A 1 79 ? -20.613 2.928 17.342 1.00 78.56 79 LEU A N 1
ATOM 549 C CA . LEU A 1 79 ? -21.977 2.727 16.838 1.00 78.56 79 LEU A CA 1
ATOM 550 C C . LEU A 1 79 ? -22.786 1.799 17.751 1.00 78.56 79 LEU A C 1
ATOM 552 O O . LEU A 1 79 ? -23.934 2.102 18.074 1.00 78.56 79 LEU A O 1
ATOM 556 N N . LEU A 1 80 ? -22.182 0.701 18.213 1.00 82.94 80 LEU A N 1
ATOM 557 C CA . LEU A 1 80 ? -22.836 -0.240 19.126 1.00 82.94 80 LEU A CA 1
ATOM 558 C C . LEU A 1 80 ? -23.167 0.409 20.475 1.00 82.94 80 LEU A C 1
ATOM 560 O O . LEU A 1 80 ? -24.272 0.232 20.988 1.00 82.94 80 LEU A O 1
ATOM 564 N N . VAL A 1 81 ? -22.245 1.211 21.017 1.00 88.19 81 VAL A N 1
ATOM 565 C CA . VAL A 1 81 ? -22.482 1.976 22.251 1.00 88.19 81 VAL A CA 1
ATOM 566 C C . VAL A 1 81 ? -23.609 2.995 22.051 1.00 88.19 81 VAL A C 1
ATOM 568 O O . VAL A 1 81 ? -24.492 3.102 22.902 1.00 88.19 81 VAL A O 1
ATOM 571 N N . GLY A 1 82 ? -23.635 3.692 20.911 1.00 88.75 82 GLY A N 1
ATOM 572 C CA . GLY A 1 82 ? -24.709 4.628 20.570 1.00 88.75 82 GLY A CA 1
ATOM 573 C C . GLY A 1 82 ? -26.087 3.960 20.507 1.00 88.75 82 GLY A C 1
ATOM 574 O O . GLY A 1 82 ? -27.036 4.445 21.124 1.00 88.75 82 GLY A O 1
ATOM 575 N N . ILE A 1 83 ? -26.196 2.813 19.830 1.00 93.12 83 ILE A N 1
ATOM 576 C CA . ILE A 1 83 ? -27.450 2.047 19.735 1.00 93.12 83 ILE A CA 1
ATOM 577 C C . ILE A 1 83 ? -27.912 1.585 21.122 1.00 93.12 83 ILE A C 1
ATOM 579 O O . ILE A 1 83 ? -29.090 1.728 21.461 1.00 93.12 83 ILE A O 1
ATOM 583 N N . LEU A 1 84 ? -26.994 1.078 21.950 1.00 94.69 84 LEU A N 1
ATOM 584 C CA . LEU A 1 84 ? -27.316 0.622 23.300 1.00 94.69 84 LEU A CA 1
ATOM 585 C C . LEU A 1 84 ? -27.873 1.760 24.170 1.00 94.69 84 LEU A C 1
ATOM 587 O O . LEU A 1 84 ? -28.872 1.570 24.865 1.00 94.69 84 LEU A O 1
ATOM 591 N N . LEU A 1 85 ? -27.281 2.956 24.094 1.00 96.12 85 LEU A N 1
ATOM 592 C CA . LEU A 1 85 ? -27.755 4.132 24.830 1.00 96.12 85 LEU A CA 1
ATOM 593 C C . LEU A 1 85 ? -29.167 4.557 24.404 1.00 96.12 85 LEU A C 1
ATOM 595 O O . LEU A 1 85 ? -29.999 4.862 25.262 1.00 96.12 85 LEU A O 1
ATOM 599 N N . VAL A 1 86 ? -29.466 4.530 23.101 1.00 96.44 86 VAL A N 1
ATOM 600 C CA . VAL A 1 86 ? -30.809 4.842 22.583 1.00 96.44 86 VAL A CA 1
ATOM 601 C C . VAL A 1 86 ? -31.837 3.834 23.096 1.00 96.44 86 VAL A C 1
ATOM 603 O O . VAL A 1 86 ? -32.903 4.233 23.569 1.00 96.44 86 VAL A O 1
ATOM 606 N N . LEU A 1 87 ? -31.514 2.538 23.074 1.00 97.44 87 LEU A N 1
ATOM 607 C CA . LEU A 1 87 ? -32.403 1.493 23.590 1.00 97.44 87 LEU A CA 1
ATOM 608 C C . LEU A 1 87 ? -32.707 1.692 25.080 1.00 97.44 87 LEU A C 1
ATOM 610 O O . LEU A 1 87 ? -33.870 1.639 25.483 1.00 97.44 87 LEU A O 1
ATOM 614 N N . VAL A 1 88 ? -31.688 1.988 25.891 1.00 97.06 88 VAL A N 1
ATOM 615 C CA . VAL A 1 88 ? -31.857 2.260 27.327 1.00 97.06 88 VAL A CA 1
ATOM 616 C C . VAL A 1 88 ? -32.753 3.482 27.556 1.00 97.06 88 VAL A C 1
ATOM 618 O O . VAL A 1 88 ? -33.673 3.422 28.378 1.00 97.06 88 VAL A O 1
ATOM 621 N N . ALA A 1 89 ? -32.552 4.564 26.800 1.00 97.44 89 ALA A N 1
ATOM 622 C CA . ALA A 1 89 ? -33.372 5.770 26.899 1.00 97.44 89 ALA A CA 1
ATOM 623 C C . ALA A 1 89 ? -34.848 5.507 26.546 1.00 97.44 89 ALA A C 1
ATOM 625 O O . ALA A 1 89 ? -35.743 5.946 27.273 1.00 97.44 89 ALA A O 1
ATOM 626 N N . VAL A 1 90 ? -35.114 4.743 25.480 1.00 97.56 90 VAL A N 1
ATOM 627 C CA . VAL A 1 90 ? -36.479 4.363 25.074 1.00 97.56 90 VAL A CA 1
ATOM 628 C C . VAL A 1 90 ? -37.149 3.495 26.140 1.00 97.56 90 VAL A C 1
ATOM 630 O O . VAL A 1 90 ? -38.307 3.738 26.492 1.00 97.56 90 VAL A O 1
ATOM 633 N N . VAL A 1 91 ? -36.430 2.524 26.710 1.00 96.94 91 VAL A N 1
ATOM 634 C CA . VAL A 1 91 ? -36.956 1.677 27.791 1.00 96.94 91 VAL A CA 1
ATOM 635 C C . VAL A 1 91 ? -37.316 2.523 29.012 1.00 96.94 91 VAL A C 1
ATOM 637 O O . VAL A 1 91 ? -38.446 2.431 29.493 1.00 96.94 91 VAL A O 1
ATOM 640 N N . LEU A 1 92 ? -36.425 3.405 29.470 1.00 97.31 92 LEU A N 1
ATOM 641 C CA . LEU A 1 92 ? -36.690 4.312 30.595 1.00 97.31 92 LEU A CA 1
ATOM 642 C C . LEU A 1 92 ? -37.896 5.221 30.333 1.00 97.31 92 LEU A C 1
ATOM 644 O O . LEU A 1 92 ? -38.791 5.308 31.175 1.00 97.31 92 LEU A O 1
ATOM 648 N N . ALA A 1 93 ? -37.963 5.848 29.156 1.00 96.62 93 ALA A N 1
ATOM 649 C CA . ALA A 1 93 ? -39.089 6.694 28.770 1.00 96.62 93 ALA A CA 1
ATOM 650 C C . ALA A 1 93 ? -40.408 5.907 28.761 1.00 96.62 93 ALA A C 1
ATOM 652 O O . ALA A 1 93 ? -41.414 6.371 29.305 1.00 96.62 93 ALA A O 1
ATOM 653 N N . SER A 1 94 ? -40.399 4.686 28.218 1.00 95.62 94 SER A N 1
ATOM 654 C CA . SER A 1 94 ? -41.579 3.818 28.176 1.00 95.62 94 SER A CA 1
ATOM 655 C C . SER A 1 94 ? -42.043 3.398 29.575 1.00 95.62 94 SER A C 1
ATOM 657 O O . SER A 1 94 ? -43.243 3.430 29.860 1.00 95.62 94 SER A O 1
ATOM 659 N N . LEU A 1 95 ? -41.111 3.071 30.476 1.00 95.75 95 LEU A N 1
ATOM 660 C CA . LEU A 1 95 ? -41.412 2.725 31.863 1.00 95.75 95 LEU A CA 1
ATOM 661 C C . LEU A 1 95 ? -42.000 3.922 32.600 1.00 95.75 95 LEU A C 1
ATOM 663 O O . LEU A 1 95 ? -43.043 3.777 33.233 1.00 95.75 95 LEU A O 1
ATOM 667 N N . ILE A 1 96 ? -41.398 5.107 32.468 1.00 94.75 96 ILE A N 1
ATOM 668 C CA . ILE A 1 96 ? -41.909 6.342 33.074 1.00 94.75 96 ILE A CA 1
ATOM 669 C C . ILE A 1 96 ? -43.314 6.647 32.550 1.00 94.75 96 ILE A C 1
ATOM 671 O O . ILE A 1 96 ? -44.216 6.916 33.346 1.00 94.75 96 ILE A O 1
ATOM 675 N N . HIS A 1 97 ? -43.528 6.558 31.236 1.00 93.38 97 HIS A N 1
ATOM 676 C CA . HIS A 1 97 ? -44.827 6.813 30.622 1.00 93.38 97 HIS A CA 1
ATOM 677 C C . HIS A 1 97 ? -45.893 5.824 31.116 1.00 93.38 97 HIS A C 1
ATOM 679 O O . HIS A 1 97 ? -46.960 6.243 31.566 1.00 93.38 97 HIS A O 1
ATOM 685 N N . ARG A 1 98 ? -45.579 4.521 31.158 1.00 92.06 98 ARG A N 1
ATOM 686 C CA . ARG A 1 98 ? -46.469 3.494 31.728 1.00 92.06 98 ARG A CA 1
ATOM 687 C C . ARG A 1 98 ? -46.754 3.731 33.208 1.00 92.06 98 ARG A C 1
ATOM 689 O O . ARG A 1 98 ? -47.890 3.563 33.645 1.00 92.06 98 ARG A O 1
ATOM 696 N N . HIS A 1 99 ? -45.752 4.132 33.986 1.00 86.38 99 HIS A N 1
ATOM 697 C CA . HIS A 1 99 ? -45.917 4.397 35.413 1.00 86.38 99 HIS A CA 1
ATOM 698 C C . HIS A 1 99 ? -46.797 5.626 35.667 1.00 86.38 99 HIS A C 1
ATOM 700 O O . HIS A 1 99 ? -47.582 5.633 36.616 1.00 86.38 99 HIS A O 1
ATOM 706 N N . ARG A 1 100 ? -46.690 6.658 34.818 1.00 85.88 100 ARG A N 1
ATOM 707 C CA . ARG A 1 100 ? -47.558 7.844 34.838 1.00 85.88 100 ARG A CA 1
ATOM 708 C C . ARG A 1 100 ? -48.991 7.493 34.446 1.00 85.88 100 ARG A C 1
ATOM 710 O O . ARG A 1 100 ? -49.902 7.887 35.167 1.00 85.88 100 ARG A O 1
ATOM 717 N N . LEU A 1 101 ? -49.181 6.697 33.392 1.00 83.75 101 LEU A N 1
ATOM 718 C CA . LEU A 1 101 ? -50.506 6.229 32.973 1.00 83.75 101 LEU A CA 1
ATOM 719 C C . LEU A 1 101 ? -51.186 5.394 34.064 1.00 83.75 101 LEU A C 1
ATOM 721 O O . LEU A 1 101 ? -52.342 5.640 34.388 1.00 83.75 101 LEU A O 1
ATOM 725 N N . LYS A 1 102 ? -50.462 4.457 34.692 1.00 78.50 102 LYS A N 1
ATOM 726 C CA . LYS A 1 102 ? -50.998 3.667 35.813 1.00 78.50 102 LYS A CA 1
ATOM 727 C C . LYS A 1 102 ? -51.373 4.540 37.014 1.00 78.50 102 LYS A C 1
ATOM 729 O O . LYS A 1 102 ? -52.423 4.319 37.604 1.00 78.50 102 LYS A O 1
ATOM 734 N N . LYS A 1 103 ? -50.561 5.556 37.342 1.00 70.62 103 LYS A N 1
ATOM 735 C CA . LYS A 1 103 ? -50.886 6.525 38.405 1.00 70.62 103 LYS A CA 1
ATOM 736 C C . LYS A 1 103 ? -52.104 7.391 38.074 1.00 70.62 103 LYS A C 1
ATOM 738 O O . LYS A 1 103 ? -52.820 7.772 38.988 1.00 70.62 103 LYS A O 1
ATOM 743 N N . GLN A 1 104 ? -52.335 7.724 36.805 1.00 58.22 104 GLN A N 1
ATOM 744 C CA . GLN A 1 104 ? -53.522 8.479 36.386 1.00 58.22 104 GLN A CA 1
ATOM 745 C C . GLN A 1 104 ? -54.777 7.592 36.337 1.00 58.22 104 GLN A C 1
ATOM 747 O O . GLN A 1 104 ? -55.844 8.037 36.747 1.00 58.22 104 GLN A O 1
ATOM 752 N N . GLY A 1 105 ? -54.645 6.323 35.936 1.00 54.41 105 GLY A N 1
ATOM 753 C CA . GLY A 1 105 ? -55.739 5.346 35.947 1.00 54.41 105 GLY A CA 1
ATOM 754 C C . GLY A 1 105 ? -56.227 4.976 37.351 1.00 54.41 105 GLY A C 1
ATOM 755 O O . GLY A 1 105 ? -57.415 4.747 37.535 1.00 54.41 105 GLY A O 1
ATOM 756 N N . SER A 1 106 ? -55.351 4.993 38.364 1.00 50.22 106 SER A N 1
ATOM 757 C CA . SER A 1 106 ? -55.749 4.798 39.769 1.00 50.22 106 SER A CA 1
ATOM 758 C C . SER A 1 106 ? -56.328 6.053 40.439 1.00 50.22 106 SER A C 1
ATOM 760 O O . SER A 1 106 ? -56.765 5.976 41.580 1.00 50.22 106 SER A O 1
ATOM 762 N N . VAL A 1 107 ? -56.286 7.215 39.774 1.00 50.12 107 VAL A N 1
ATOM 763 C CA . VAL A 1 107 ? -56.757 8.513 40.305 1.00 50.12 107 VAL A CA 1
ATOM 764 C C . VAL A 1 107 ? -58.018 8.999 39.570 1.00 50.12 107 VAL A C 1
ATOM 766 O O . VAL A 1 107 ? -58.554 10.059 39.875 1.00 50.12 107 VAL A O 1
ATOM 769 N N . SER A 1 108 ? -58.575 8.202 38.651 1.00 47.44 108 SER A N 1
ATOM 770 C CA . SER A 1 108 ? -59.847 8.513 37.980 1.00 47.44 108 SER A CA 1
ATOM 771 C C . SER A 1 108 ? -61.072 8.079 38.806 1.00 47.44 108 SER A C 1
ATOM 773 O O . SER A 1 108 ? -62.014 7.479 38.300 1.00 47.44 108 SER A O 1
ATOM 775 N N . GLN A 1 109 ? -61.053 8.391 40.103 1.00 44.19 109 GLN A N 1
ATOM 776 C CA . GLN A 1 109 ? -62.239 8.457 40.954 1.00 44.19 109 GLN A CA 1
ATOM 777 C C . GLN A 1 109 ? -62.142 9.781 41.734 1.00 44.19 109 GLN A C 1
ATOM 779 O O . GLN A 1 109 ? -61.283 9.955 42.593 1.00 44.19 109 GLN A O 1
ATOM 784 N N . MET A 1 110 ? -62.954 10.753 41.303 1.00 39.22 110 MET A N 1
ATOM 785 C CA . MET A 1 110 ? -63.051 12.159 41.756 1.00 39.22 110 MET A CA 1
ATOM 786 C C . MET A 1 110 ? -63.336 12.272 43.288 1.00 39.22 110 MET A C 1
ATOM 788 O O . MET A 1 110 ? -63.778 11.260 43.833 1.00 39.22 110 MET A O 1
ATOM 792 N N . PRO A 1 111 ? -63.171 13.416 44.021 1.00 48.06 111 PRO A N 1
ATOM 793 C CA . PRO A 1 111 ? -63.533 14.798 43.667 1.00 48.06 111 PRO A CA 1
ATOM 794 C C . PRO A 1 111 ? -62.504 15.910 43.987 1.00 48.06 111 PRO A C 1
ATOM 796 O O . PRO A 1 111 ? -61.571 15.756 44.761 1.00 48.06 111 PRO A O 1
ATOM 799 N N . HIS A 1 112 ? -62.728 17.054 43.334 1.00 50.12 112 HIS A N 1
ATOM 800 C CA . HIS A 1 112 ? -62.672 18.417 43.877 1.00 50.12 112 HIS A CA 1
ATOM 801 C C . HIS A 1 112 ? -61.732 18.704 45.073 1.00 50.12 112 HIS A C 1
ATOM 803 O O . HIS A 1 112 ? -62.028 18.361 46.211 1.00 50.12 112 HIS A O 1
ATOM 809 N N . GLY A 1 113 ? -60.678 19.486 44.806 1.00 52.00 113 GLY A N 1
ATOM 810 C CA . GLY A 1 113 ? -59.999 20.319 45.804 1.00 52.00 113 GLY A CA 1
ATOM 811 C C . GLY A 1 113 ? -58.843 19.657 46.553 1.00 52.00 113 GLY A C 1
ATOM 812 O O . GLY A 1 113 ? -59.046 19.026 47.577 1.00 52.00 113 GLY A O 1
ATOM 813 N N . SER A 1 114 ? -57.608 19.890 46.100 1.00 45.66 114 SER A N 1
ATOM 814 C CA . SER A 1 114 ? -56.434 19.939 46.986 1.00 45.66 114 SER A CA 1
ATOM 815 C C . SER A 1 114 ? -55.210 20.430 46.213 1.00 45.66 114 SER A C 1
ATOM 817 O O . SER A 1 114 ? -54.662 19.754 45.342 1.00 45.66 114 SER A O 1
ATOM 819 N N . THR A 1 115 ? -54.797 21.652 46.524 1.00 56.06 115 THR A N 1
ATOM 820 C CA . THR A 1 115 ? -53.535 22.276 46.134 1.00 56.06 115 THR A CA 1
ATOM 821 C C . THR A 1 115 ? -52.362 21.501 46.738 1.00 56.06 115 THR A C 1
ATOM 823 O O . THR A 1 115 ? -52.004 21.694 47.897 1.00 56.06 115 THR A O 1
ATOM 826 N N . HIS A 1 116 ? -51.721 20.629 45.955 1.00 45.56 116 HIS A N 1
ATOM 827 C CA . HIS A 1 116 ? -50.542 19.893 46.414 1.00 45.56 116 HIS A CA 1
ATOM 828 C C . HIS A 1 116 ? -49.243 20.486 45.849 1.00 45.56 116 HIS A C 1
ATOM 830 O O . HIS A 1 116 ? -48.735 20.084 44.806 1.00 45.56 116 HIS A O 1
ATOM 836 N N . TRP A 1 117 ? -48.748 21.492 46.573 1.00 53.50 117 TRP A N 1
ATOM 837 C CA . TRP A 1 117 ? -47.343 21.826 46.830 1.00 53.50 117 TRP A CA 1
ATOM 838 C C . TRP A 1 117 ? -46.287 21.298 45.844 1.00 53.50 117 TRP A C 1
ATOM 840 O O . TRP A 1 117 ? -45.777 20.183 45.975 1.00 53.50 117 TRP A O 1
ATOM 850 N N . LEU A 1 118 ? -45.840 22.177 44.945 1.00 53.19 118 LEU A N 1
ATOM 851 C CA . LEU A 1 118 ? -44.537 22.051 44.296 1.00 53.19 118 LEU A CA 1
ATOM 852 C C . LEU A 1 118 ? -43.444 22.319 45.347 1.00 53.19 118 LEU A C 1
ATOM 854 O O . LEU A 1 118 ? -43.146 23.468 45.668 1.00 53.19 118 LEU A O 1
ATOM 858 N N . ARG A 1 119 ? -42.838 21.260 45.902 1.00 57.09 119 ARG A N 1
ATOM 859 C CA . ARG A 1 119 ? -41.548 21.382 46.600 1.00 57.09 119 ARG A CA 1
ATOM 860 C C . ARG A 1 119 ? -40.465 21.688 45.568 1.00 57.09 119 ARG A C 1
ATOM 862 O O . ARG A 1 119 ? -39.974 20.784 44.898 1.00 57.09 119 ARG A O 1
ATOM 869 N N . LEU A 1 120 ? -40.082 22.954 45.477 1.00 56.41 120 LEU A N 1
ATOM 870 C CA . LEU A 1 120 ? -38.788 23.361 44.936 1.00 56.41 120 LEU A CA 1
ATOM 871 C C . LEU A 1 120 ? -37.724 23.266 46.053 1.00 56.41 120 LEU A C 1
ATOM 873 O O . LEU A 1 120 ? -38.039 23.573 47.207 1.00 56.41 120 LEU A O 1
ATOM 877 N N . PRO A 1 121 ? -36.487 22.831 45.754 1.00 49.00 121 PRO A N 1
ATOM 878 C CA . PRO A 1 121 ? -35.404 22.771 46.737 1.00 49.00 121 PRO A CA 1
ATOM 879 C C . PRO A 1 121 ? -34.980 24.185 47.190 1.00 49.00 121 PRO A C 1
ATOM 881 O O . PRO A 1 121 ? -34.936 25.103 46.366 1.00 49.00 121 PRO A O 1
ATOM 884 N N . PRO A 1 122 ? -34.652 24.402 48.480 1.00 58.22 122 PRO A N 1
ATOM 885 C CA . PRO A 1 122 ? -34.355 25.726 49.004 1.00 58.22 122 PRO A CA 1
ATOM 886 C C . PRO A 1 122 ? -32.875 26.037 48.783 1.00 58.22 122 PRO A C 1
ATOM 888 O O . PRO A 1 122 ? -32.063 25.826 49.675 1.00 58.22 122 PRO A O 1
ATOM 891 N N . VAL A 1 123 ? -32.496 26.506 47.593 1.00 57.97 123 VAL A N 1
ATOM 892 C CA . VAL A 1 123 ? -31.116 27.001 47.382 1.00 57.97 123 VAL A CA 1
ATOM 893 C C . VAL A 1 123 ? -31.062 28.409 46.789 1.00 57.97 123 VAL A C 1
ATOM 895 O O . VAL A 1 123 ? -30.036 29.066 46.881 1.00 57.97 123 VAL A O 1
ATOM 898 N N . PHE A 1 124 ? -32.174 28.966 46.306 1.00 55.28 124 PHE A N 1
ATOM 899 C CA . PHE A 1 124 ? -32.161 30.321 45.751 1.00 55.28 124 PHE A CA 1
ATOM 900 C C . PHE A 1 124 ? -33.393 31.122 46.182 1.00 55.28 124 PHE A C 1
ATOM 902 O O . PHE A 1 124 ? -34.322 31.321 45.406 1.00 55.28 124 PHE A O 1
ATOM 909 N N . ARG A 1 125 ? -33.410 31.610 47.432 1.00 46.75 125 ARG A N 1
ATOM 910 C CA . ARG A 1 125 ? -34.191 32.814 47.762 1.00 46.75 125 ARG A CA 1
ATOM 911 C C . ARG A 1 125 ? -33.250 34.005 47.745 1.00 46.75 125 ARG A C 1
ATOM 913 O O . ARG A 1 125 ? -32.482 34.231 48.675 1.00 46.75 125 ARG A O 1
ATOM 920 N N . ALA A 1 126 ? -33.320 34.725 46.634 1.00 43.25 126 ALA A N 1
ATOM 921 C CA . ALA A 1 126 ? -32.733 36.033 46.475 1.00 43.25 126 ALA A CA 1
ATOM 922 C C . ALA A 1 126 ? -33.248 36.991 47.560 1.00 43.25 126 ALA A C 1
ATOM 924 O O . ALA A 1 126 ? -34.422 36.993 47.935 1.00 43.25 126 ALA A O 1
ATOM 925 N N . ARG A 1 127 ? -32.321 37.818 48.031 1.00 49.44 127 ARG A N 1
ATOM 926 C CA . ARG A 1 127 ? -32.535 39.060 48.764 1.00 49.44 127 ARG A CA 1
ATOM 927 C C . ARG A 1 127 ? -33.457 39.971 47.942 1.00 49.44 127 ARG A C 1
ATOM 929 O O . ARG A 1 127 ? -33.017 40.537 46.950 1.00 49.44 127 ARG A O 1
ATOM 936 N N . GLY A 1 128 ? -34.717 40.094 48.351 1.00 41.47 128 GLY A N 1
ATOM 937 C CA . GLY A 1 128 ? -35.662 41.089 47.842 1.00 41.47 128 GLY A CA 1
ATOM 938 C C . GLY A 1 128 ? -35.902 42.161 48.901 1.00 41.47 128 GLY A C 1
ATOM 939 O O . GLY A 1 128 ? -36.769 42.000 49.751 1.00 41.47 128 GLY A O 1
ATOM 940 N N . LEU A 1 129 ? -35.085 43.214 48.872 1.00 45.81 129 LEU A N 1
ATOM 941 C CA . LEU A 1 129 ? -35.370 44.520 49.470 1.00 45.81 129 LEU A CA 1
ATOM 942 C C . LEU A 1 129 ? -36.169 45.250 48.377 1.00 45.81 129 LEU A C 1
ATOM 944 O O . LEU A 1 129 ? -35.624 45.496 47.312 1.00 45.81 129 LEU A O 1
ATOM 948 N N . GLY A 1 130 ? -37.487 45.368 48.461 1.00 50.78 130 GLY A N 1
ATOM 949 C CA . GLY A 1 130 ? -38.144 46.303 49.361 1.00 50.78 130 GLY A CA 1
ATOM 950 C C . GLY A 1 130 ? -38.562 47.520 48.536 1.00 50.78 130 GLY A C 1
ATOM 951 O O . GLY A 1 130 ? -37.901 48.547 48.600 1.00 50.78 130 GLY A O 1
ATOM 952 N N . GLU A 1 131 ? -39.637 47.390 47.755 1.00 37.03 131 GLU A N 1
ATOM 953 C CA . GLU A 1 131 ? -40.290 48.519 47.086 1.00 37.03 131 GLU A CA 1
ATOM 954 C C . GLU A 1 131 ? -41.706 48.663 47.640 1.00 37.03 131 GLU A C 1
ATOM 956 O O . GLU A 1 131 ? -42.561 47.789 47.508 1.00 37.03 131 GLU A O 1
ATOM 961 N N . ASN A 1 132 ? -41.894 49.776 48.344 1.00 40.31 132 ASN A N 1
ATOM 962 C CA . ASN A 1 132 ? -43.141 50.223 48.937 1.00 40.31 132 ASN A CA 1
ATOM 963 C C . ASN A 1 132 ? -43.794 51.207 47.972 1.00 40.31 132 ASN A C 1
ATOM 965 O O . ASN A 1 132 ? -43.089 52.091 47.484 1.00 40.31 132 ASN A O 1
ATOM 969 N N . SER A 1 133 ? -45.113 51.106 47.783 1.00 51.84 133 SER A N 1
ATOM 970 C CA . SER A 1 133 ? -46.087 52.210 47.625 1.00 51.84 133 SER A CA 1
ATOM 971 C C . SER A 1 133 ? -47.349 51.702 46.914 1.00 51.84 133 SER A C 1
ATOM 973 O O . SER A 1 133 ? -47.244 50.782 46.106 1.00 51.84 133 SER A O 1
ATOM 975 N N . PRO A 1 134 ? -48.508 52.373 47.033 1.00 51.47 134 PRO A N 1
ATOM 976 C CA . PRO A 1 134 ? -49.029 53.212 48.116 1.00 51.47 134 PRO A CA 1
ATOM 977 C C . PRO A 1 134 ? -50.461 52.759 48.503 1.00 51.47 134 PRO A C 1
ATOM 979 O O . PRO A 1 134 ? -50.998 51.832 47.906 1.00 51.47 134 PRO A O 1
ATOM 982 N N . LEU A 1 135 ? -51.084 53.418 49.488 1.00 41.12 135 LEU A N 1
ATOM 983 C CA . LEU A 1 135 ? -52.482 53.905 49.483 1.00 41.12 135 LEU A CA 1
ATOM 984 C C . LEU A 1 135 ? -53.129 53.881 50.882 1.00 41.12 135 LEU A C 1
ATOM 986 O O . LEU A 1 135 ? -53.107 52.877 51.583 1.00 41.12 135 LEU A O 1
ATOM 990 N N . LEU A 1 136 ? -53.801 55.004 51.172 1.00 48.78 136 LEU A N 1
ATOM 991 C CA . LEU A 1 136 ? -54.866 55.222 52.160 1.00 48.78 136 LEU A CA 1
ATOM 992 C C . LEU A 1 136 ? -54.450 55.392 53.630 1.00 48.78 136 LEU A C 1
ATOM 994 O O . LEU A 1 136 ? -54.558 54.484 54.444 1.00 48.78 136 LEU A O 1
ATOM 998 N N . SER A 1 137 ? -54.153 56.640 53.998 1.00 44.50 137 SER A N 1
ATOM 999 C CA . SER A 1 137 ? -54.624 57.168 55.281 1.00 44.50 137 SER A CA 1
ATOM 1000 C C . SER A 1 137 ? -55.371 58.471 55.020 1.00 44.50 137 SER A C 1
ATOM 1002 O O . SER A 1 137 ? -54.779 59.492 54.675 1.00 44.50 137 SER A O 1
ATOM 1004 N N . GLY A 1 138 ? -56.697 58.384 55.089 1.00 42.25 138 GLY A N 1
ATOM 1005 C CA . GLY A 1 138 ? -57.574 59.527 55.255 1.00 42.25 138 GLY A CA 1
ATOM 1006 C C . GLY A 1 138 ? -57.871 59.709 56.739 1.00 42.25 138 GLY A C 1
ATOM 1007 O O . GLY A 1 138 ? -58.081 58.728 57.448 1.00 42.25 138 GLY A O 1
ATOM 1008 N N . GLN A 1 139 ? -57.880 60.972 57.156 1.00 46.38 139 GLN A N 1
ATOM 1009 C CA . GLN A 1 139 ? -58.809 61.614 58.092 1.00 46.38 139 GLN A CA 1
ATOM 1010 C C . GLN A 1 139 ? -58.046 62.534 59.050 1.00 46.38 139 GLN A C 1
ATOM 1012 O O . GLN A 1 139 ? -57.359 62.108 59.972 1.00 46.38 139 GLN A O 1
ATOM 1017 N N . GLN A 1 140 ? -58.194 63.822 58.770 1.00 45.62 140 GLN A N 1
ATOM 1018 C CA . GLN A 1 140 ? -57.710 64.962 59.526 1.00 45.62 140 GLN A CA 1
ATOM 1019 C C . GLN A 1 140 ? -58.862 65.429 60.428 1.00 45.62 140 GLN A C 1
ATOM 1021 O O . GLN A 1 140 ? -59.941 65.720 59.907 1.00 45.62 140 GLN A O 1
ATOM 1026 N N . VAL A 1 141 ? -58.641 65.473 61.744 1.00 41.09 141 VAL A N 1
ATOM 1027 C CA . VAL A 1 141 ? -59.374 66.302 62.718 1.00 41.09 141 VAL A CA 1
ATOM 1028 C C . VAL A 1 141 ? -58.363 66.781 63.747 1.00 41.09 141 VAL A C 1
ATOM 1030 O O . VAL A 1 141 ? -57.592 65.920 64.227 1.00 41.09 141 VAL A O 1
#

Sequence (141 aa):
LPKEACMDISSPGCQPPAQRLCQSVPPSPDCQLVLHQVLKGGSGTYCLNVSLADANSLAVASTQLVVPGQDGGLGQAPLLVGILLVLVAVVLASLIHRHRLKKQGSVSQMPHGSTHWLRLPPVFRARGLGENSPLLSGQQV

Radius of gyration: 41.47 Å; chains: 1; bounding box: 86×78×91 Å

InterPro domains:
  IPR045219 PKD- and KLD-Associated Transmembrane [PTHR11861] (1-140)
  IPR046846 PKAT, KLD domain [PF20433] (1-47)

Secondary structure (DSSP, 8-state):
--SEEEEEEPPTTS-S--EEEEEE-PPPTT---------SS-SEEEEEEEEEEETTEEEEEEEEEEE-----STTTHHHHHHHHHHHHHHHHHHHHHHHHHHHHHTT-S------------TT------------------

Organism: Mus musculus (NCBI:txid10090)

pLDDT: mean 72.61, std 17.08, range [37.03, 97.56]